Protein AF-A0A5K1GD27-F1 (afdb_monomer_lite)

Foldseek 3Di:
DDDDDPPPPPPPPDDDPPDPDDDDPKDKDFADDPPDDPVNVVVVVVVVHDWPDKDADPVRGMIITD

pLDDT: mean 80.43, std 17.31, range [35.38, 94.94]

Sequence (66 aa):
ILVENRTLTVALFAAVPPPQRSPTASLRIDKFLRPFTLKAVQELLAKTGTIRSFWMDHIKTHCYVT

Structure (mmCIF, N/CA/C/O backbone):
data_AF-A0A5K1GD27-F1
#
_entry.id   AF-A0A5K1GD27-F1
#
loop_
_atom_site.group_PDB
_atom_site.id
_atom_site.type_symbol
_atom_site.label_atom_id
_atom_site.label_alt_id
_atom_site.label_comp_id
_atom_site.label_asym_id
_atom_site.label_entity_id
_atom_site.label_seq_id
_atom_site.pdbx_PDB_ins_code
_atom_site.Cartn_x
_atom_site.Cartn_y
_atom_site.Cartn_z
_atom_site.occupancy
_atom_site.B_iso_or_equiv
_atom_site.auth_seq_id
_atom_site.auth_comp_id
_atom_site.auth_asym_id
_atom_site.auth_atom_id
_atom_site.pdbx_PDB_model_num
ATOM 1 N N . ILE A 1 1 ? -39.840 7.369 -36.401 1.00 36.41 1 ILE A N 1
ATOM 2 C CA . ILE A 1 1 ? -40.470 6.403 -35.473 1.00 36.41 1 ILE A CA 1
ATOM 3 C C . ILE A 1 1 ? -39.378 6.007 -34.488 1.00 36.41 1 ILE A C 1
ATOM 5 O O . ILE A 1 1 ? -38.297 5.661 -34.945 1.00 36.41 1 ILE A O 1
ATOM 9 N N . LEU A 1 2 ? -39.645 6.270 -33.204 1.00 35.38 2 LEU A N 1
ATOM 10 C CA . LEU A 1 2 ? -38.855 6.046 -31.976 1.00 35.38 2 LEU A CA 1
ATOM 11 C C . LEU A 1 2 ? -37.871 4.848 -32.021 1.00 35.38 2 LEU A C 1
ATOM 13 O O . LEU A 1 2 ? -38.175 3.873 -32.690 1.00 35.38 2 LEU A O 1
ATOM 17 N N . VAL A 1 3 ? -36.772 4.735 -31.265 1.00 42.03 3 VAL A N 1
ATOM 18 C CA . VAL A 1 3 ? -36.052 5.545 -30.262 1.00 42.03 3 VAL A CA 1
ATOM 19 C C . VAL A 1 3 ? -34.772 4.751 -29.933 1.00 42.03 3 VAL A C 1
ATOM 21 O O . VAL A 1 3 ? -34.810 3.528 -29.890 1.00 42.03 3 VAL A O 1
ATOM 24 N N . GLU A 1 4 ? -33.657 5.460 -29.757 1.00 57.53 4 GLU A N 1
ATOM 25 C CA . GLU A 1 4 ? -32.548 5.190 -28.824 1.00 57.53 4 GLU A CA 1
ATOM 26 C C . GLU A 1 4 ? -32.106 3.745 -2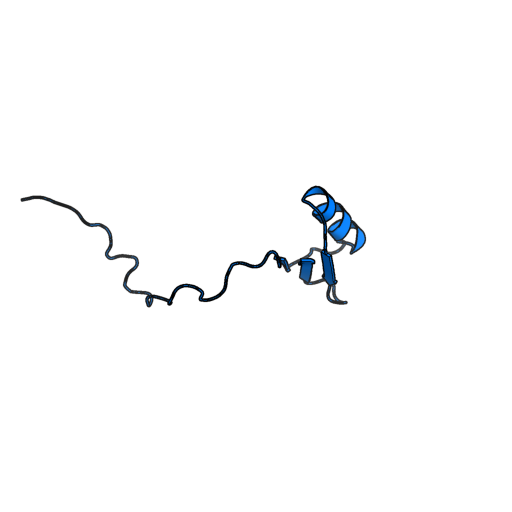8.513 1.00 57.53 4 GLU A C 1
ATOM 28 O O . GLU A 1 4 ? -32.791 3.012 -27.810 1.00 57.53 4 GLU A O 1
ATOM 33 N N . ASN A 1 5 ? -30.841 3.421 -28.822 1.00 49.34 5 ASN A N 1
ATOM 34 C CA . ASN A 1 5 ? -29.975 2.893 -27.762 1.00 49.34 5 ASN A CA 1
ATOM 35 C C . ASN A 1 5 ? -28.484 3.145 -28.044 1.00 49.34 5 ASN A C 1
ATOM 37 O O . ASN A 1 5 ? -27.841 2.471 -28.853 1.00 49.34 5 ASN A O 1
ATOM 41 N N . ARG A 1 6 ? -27.921 4.139 -27.352 1.00 54.31 6 ARG A N 1
ATOM 42 C CA . ARG A 1 6 ? -26.492 4.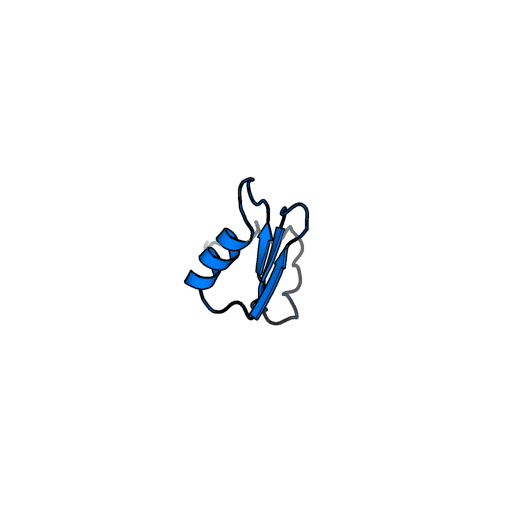487 -27.339 1.00 54.31 6 ARG A CA 1
ATOM 43 C C . ARG A 1 6 ? -25.671 3.449 -26.554 1.00 54.31 6 ARG A C 1
ATOM 45 O O . ARG A 1 6 ? -25.038 3.789 -25.562 1.00 54.31 6 ARG A O 1
ATOM 52 N N . THR A 1 7 ? -25.669 2.186 -26.974 1.00 49.22 7 THR A N 1
ATOM 53 C CA . THR A 1 7 ? -24.895 1.118 -26.297 1.00 49.22 7 THR A CA 1
ATOM 54 C C . THR A 1 7 ? -23.787 0.525 -27.174 1.00 49.22 7 THR A C 1
ATOM 56 O O . THR A 1 7 ? -23.034 -0.335 -26.730 1.00 49.22 7 THR A O 1
ATOM 59 N N . LEU A 1 8 ? -23.639 0.993 -28.419 1.00 48.59 8 LEU A N 1
ATOM 60 C CA . LEU A 1 8 ? -22.726 0.392 -29.402 1.00 48.59 8 LEU A CA 1
ATOM 61 C C . LEU A 1 8 ? -21.236 0.737 -29.199 1.00 48.59 8 LEU A C 1
ATOM 63 O O . LEU A 1 8 ? -20.390 0.169 -29.882 1.00 48.59 8 LEU A O 1
ATOM 67 N N . THR A 1 9 ? -20.876 1.614 -28.257 1.00 48.69 9 THR A N 1
ATOM 68 C CA . THR A 1 9 ? -19.477 2.028 -28.025 1.00 48.69 9 THR A CA 1
ATOM 69 C C . THR A 1 9 ? -18.688 1.159 -27.038 1.00 48.69 9 THR A C 1
ATOM 71 O O . THR A 1 9 ? -17.480 1.344 -26.934 1.00 48.69 9 THR A O 1
ATOM 74 N N . VAL A 1 10 ? -19.309 0.190 -26.348 1.00 51.50 10 VAL A N 1
ATOM 75 C CA . VAL A 1 10 ? -18.618 -0.676 -25.356 1.00 51.50 10 VAL A CA 1
ATOM 76 C C . VAL A 1 10 ? -18.639 -2.164 -25.754 1.00 51.50 10 VAL A C 1
ATOM 78 O O . VAL A 1 10 ? -18.312 -3.034 -24.960 1.00 51.50 10 VAL A O 1
ATOM 81 N N . ALA A 1 11 ? -19.007 -2.491 -26.998 1.00 51.59 11 ALA A N 1
ATOM 82 C CA . ALA A 1 11 ? -19.104 -3.882 -27.468 1.00 51.59 11 ALA A CA 1
ATOM 83 C C . ALA A 1 11 ? -17.945 -4.336 -28.381 1.00 51.59 11 ALA A C 1
ATOM 85 O O . ALA A 1 11 ? -17.883 -5.509 -28.737 1.00 51.59 11 ALA A O 1
ATOM 86 N N . LEU A 1 12 ? -17.014 -3.446 -28.756 1.00 53.44 12 LEU A N 1
ATOM 87 C CA . LEU A 1 12 ? -15.886 -3.787 -29.644 1.00 53.44 12 LEU A CA 1
ATOM 88 C C . LEU A 1 12 ? -14.578 -4.120 -28.899 1.00 53.44 12 LEU A C 1
ATOM 90 O O . LEU A 1 12 ? -13.577 -4.459 -29.522 1.00 53.44 12 LEU A O 1
ATOM 94 N N . PHE A 1 13 ? -14.580 -4.070 -27.567 1.00 56.47 13 PHE A N 1
ATOM 95 C CA . PHE A 1 13 ? -13.475 -4.542 -26.735 1.00 56.47 13 PHE A CA 1
ATOM 96 C C . PHE A 1 13 ? -13.997 -5.732 -25.929 1.00 56.47 13 PHE A C 1
ATOM 98 O O . PHE A 1 13 ? -14.760 -5.545 -24.991 1.00 56.47 13 PHE A O 1
ATOM 105 N N . ALA A 1 14 ? -13.667 -6.938 -26.398 1.00 52.56 14 ALA A N 1
ATOM 106 C CA . ALA A 1 14 ? -14.011 -8.261 -25.871 1.00 52.56 14 ALA A CA 1
ATOM 107 C C . ALA A 1 14 ? -14.638 -8.297 -24.460 1.00 52.56 14 ALA A C 1
ATOM 109 O O . ALA A 1 14 ? -14.035 -7.840 -23.492 1.00 52.56 14 ALA A O 1
ATOM 110 N N . ALA A 1 15 ? -15.814 -8.922 -24.337 1.00 67.56 15 ALA A N 1
ATOM 111 C CA . ALA A 1 15 ? -16.461 -9.197 -23.057 1.00 67.56 15 ALA A CA 1
ATOM 112 C C . ALA A 1 15 ? -15.555 -10.079 -22.177 1.00 67.56 15 ALA A C 1
ATOM 114 O O . ALA A 1 15 ? -15.538 -11.303 -22.296 1.00 67.56 15 ALA A O 1
ATOM 115 N N . VAL A 1 16 ? -14.760 -9.444 -21.315 1.00 69.75 16 VAL A N 1
ATOM 116 C CA . VAL A 1 16 ? -13.930 -10.131 -20.327 1.00 69.75 16 VAL A CA 1
ATOM 117 C C . VAL A 1 16 ? -14.873 -10.801 -19.324 1.00 69.75 16 VAL A C 1
ATOM 119 O O . VAL A 1 16 ? -15.735 -10.115 -18.766 1.00 69.75 16 VAL A O 1
ATOM 122 N N . PRO A 1 17 ? -14.758 -12.122 -19.088 1.00 80.19 17 PRO A N 1
ATOM 123 C CA . PRO A 1 17 ? -15.587 -12.789 -18.098 1.00 80.19 17 PRO A CA 1
ATOM 124 C C . PRO A 1 17 ? -15.352 -12.160 -16.716 1.00 80.19 17 PRO A C 1
ATOM 126 O O . PRO A 1 17 ? -14.213 -11.807 -16.389 1.00 80.19 17 PRO A O 1
ATOM 129 N N . PRO A 1 18 ? -16.404 -12.007 -15.896 1.00 80.19 18 PRO A N 1
ATOM 130 C CA . PRO A 1 18 ? -16.272 -11.401 -14.580 1.00 80.19 18 PRO A CA 1
ATOM 131 C C . PRO A 1 18 ? -15.290 -12.198 -13.704 1.00 80.19 18 PRO A C 1
ATOM 133 O O . PRO A 1 18 ? -15.151 -13.417 -13.868 1.00 80.19 18 PRO A O 1
ATOM 136 N N . PRO A 1 19 ? -14.596 -11.534 -12.763 1.00 80.44 19 PRO A N 1
ATOM 137 C CA . PRO A 1 19 ? -13.654 -12.203 -11.877 1.00 80.44 19 PRO A CA 1
ATOM 138 C C . PRO A 1 19 ? -14.356 -13.304 -11.072 1.00 80.44 19 PRO A C 1
ATOM 140 O O . PRO A 1 19 ? -15.350 -13.066 -10.396 1.00 80.44 19 PRO A O 1
ATOM 143 N N . GLN A 1 20 ? -13.813 -14.522 -11.137 1.00 85.94 20 GLN A N 1
ATOM 144 C CA . GLN A 1 20 ? -14.386 -15.711 -10.487 1.00 85.94 20 GLN A CA 1
ATOM 145 C C . GLN A 1 20 ? -14.133 -15.764 -8.972 1.00 85.94 20 GLN A C 1
ATOM 147 O O . GLN A 1 20 ? -14.701 -16.602 -8.277 1.00 85.94 20 GLN A O 1
ATOM 152 N N . ARG A 1 21 ? -13.240 -14.913 -8.453 1.00 83.00 21 ARG A N 1
ATOM 153 C CA . ARG A 1 21 ? -12.844 -14.900 -7.040 1.00 83.00 21 ARG A CA 1
ATOM 154 C C . ARG A 1 21 ? -13.504 -13.735 -6.321 1.00 83.00 21 ARG A C 1
ATOM 156 O O . ARG A 1 21 ? -13.595 -12.640 -6.872 1.00 83.00 21 ARG A O 1
ATOM 163 N N . SER A 1 22 ? -13.906 -13.972 -5.074 1.00 85.69 22 SER A N 1
ATOM 164 C CA . SER A 1 22 ? -14.365 -12.909 -4.184 1.00 85.69 22 SER A CA 1
ATOM 165 C C . SER A 1 22 ? -13.273 -11.846 -4.019 1.00 85.69 22 SER A C 1
ATOM 167 O O . SER A 1 22 ? -12.094 -12.208 -3.939 1.00 85.69 22 SER A O 1
ATOM 169 N N . PRO A 1 23 ? -13.632 -10.557 -3.936 1.00 81.31 23 PRO A N 1
ATOM 170 C CA . PRO A 1 23 ? -12.665 -9.509 -3.652 1.00 81.31 23 PRO A CA 1
ATOM 171 C C . PRO A 1 23 ? -11.998 -9.768 -2.297 1.00 81.31 23 PRO A C 1
ATOM 173 O O . PRO A 1 23 ? -12.667 -10.004 -1.291 1.00 81.31 23 PRO A O 1
ATOM 176 N N . THR A 1 24 ? -10.669 -9.737 -2.283 1.00 88.19 24 THR A N 1
ATOM 177 C CA . THR A 1 24 ? -9.873 -9.871 -1.060 1.00 88.19 24 THR A CA 1
ATOM 178 C C . THR A 1 24 ? -9.571 -8.484 -0.501 1.00 88.19 24 THR A C 1
ATOM 180 O O . THR A 1 24 ? -9.406 -7.533 -1.260 1.00 88.19 24 THR A O 1
ATOM 183 N N . ALA A 1 25 ? -9.406 -8.370 0.818 1.00 88.38 25 ALA A N 1
ATOM 184 C CA . ALA A 1 25 ? -8.917 -7.152 1.476 1.00 88.38 25 ALA A CA 1
ATOM 185 C C . ALA A 1 25 ? -7.415 -6.874 1.230 1.00 88.38 25 ALA A C 1
ATOM 187 O O . ALA A 1 25 ? -6.822 -6.021 1.883 1.00 88.38 25 ALA A O 1
ATOM 188 N N . SER A 1 26 ? -6.789 -7.601 0.301 1.00 91.50 26 SER A N 1
ATOM 189 C CA . SER A 1 26 ? -5.388 -7.417 -0.048 1.00 91.50 26 SER A CA 1
ATOM 190 C C . SER A 1 26 ? -5.234 -6.218 -0.978 1.00 91.50 26 SER A C 1
ATOM 192 O O . SER A 1 26 ? -5.722 -6.227 -2.109 1.00 91.50 26 SER A O 1
ATOM 194 N N . LEU A 1 27 ? -4.527 -5.198 -0.509 1.00 92.12 27 LEU A N 1
ATOM 195 C CA . LEU A 1 27 ? -4.246 -3.973 -1.240 1.00 92.12 27 LEU A CA 1
ATOM 196 C C . LEU A 1 27 ? -2.774 -3.935 -1.654 1.00 92.12 27 LEU A C 1
ATOM 198 O O . LEU A 1 27 ? -1.873 -4.164 -0.846 1.00 92.12 27 LEU A O 1
ATOM 202 N N . ARG A 1 28 ? -2.535 -3.599 -2.923 1.00 93.06 28 ARG A N 1
ATOM 203 C CA . ARG A 1 28 ? -1.211 -3.258 -3.445 1.00 93.06 28 ARG A CA 1
ATOM 204 C C . ARG A 1 28 ? -1.118 -1.743 -3.581 1.00 93.06 28 ARG A C 1
ATOM 206 O O . ARG A 1 28 ? -1.994 -1.126 -4.182 1.00 93.06 28 ARG A O 1
ATOM 213 N N . ILE A 1 29 ? -0.064 -1.158 -3.028 1.00 92.62 29 ILE A N 1
ATOM 214 C CA . ILE A 1 29 ? 0.217 0.276 -3.127 1.00 92.62 29 ILE A CA 1
ATOM 215 C C . ILE A 1 29 ? 1.547 0.424 -3.853 1.00 92.62 29 ILE A C 1
ATOM 217 O O . ILE A 1 29 ? 2.555 -0.128 -3.417 1.00 92.62 29 ILE A O 1
ATOM 221 N N . ASP A 1 30 ? 1.548 1.153 -4.964 1.00 93.19 30 ASP A N 1
ATOM 222 C CA . ASP A 1 30 ? 2.702 1.321 -5.847 1.00 93.19 30 ASP A CA 1
ATOM 223 C C . ASP A 1 30 ? 3.191 2.772 -5.884 1.00 93.19 30 ASP A C 1
ATOM 225 O O . ASP A 1 30 ? 2.485 3.702 -5.495 1.00 93.19 30 ASP A O 1
ATOM 229 N N . LYS A 1 31 ? 4.390 2.961 -6.450 1.00 91.06 31 LYS A N 1
ATOM 230 C CA . LYS A 1 31 ? 4.982 4.269 -6.769 1.00 91.06 31 LYS A CA 1
ATOM 231 C C . LYS A 1 31 ? 5.195 5.156 -5.543 1.00 91.06 31 LYS A C 1
ATOM 233 O O . LYS A 1 31 ? 4.993 6.368 -5.605 1.00 91.06 31 LYS A O 1
ATOM 238 N N . PHE A 1 32 ? 5.659 4.572 -4.440 1.00 89.88 32 PHE A N 1
ATOM 239 C CA . PHE A 1 32 ? 6.106 5.373 -3.306 1.00 89.88 32 PHE A CA 1
ATOM 240 C C . PHE A 1 32 ? 7.204 6.346 -3.740 1.00 89.88 32 PHE A C 1
ATOM 242 O O . PHE A 1 32 ? 8.256 5.956 -4.254 1.00 89.88 32 PHE A O 1
ATOM 249 N N . LEU A 1 33 ? 6.952 7.633 -3.521 1.00 88.88 33 LEU A N 1
ATOM 250 C CA . LEU A 1 33 ? 7.942 8.670 -3.751 1.00 88.88 33 LEU A CA 1
ATOM 251 C C . LEU A 1 33 ? 8.925 8.674 -2.592 1.00 88.88 33 LEU A C 1
ATOM 253 O O . LEU A 1 33 ? 8.555 8.903 -1.445 1.00 88.88 33 LEU A O 1
ATOM 257 N N . ARG A 1 34 ? 10.207 8.456 -2.873 1.00 81.25 34 ARG A N 1
ATOM 258 C CA . ARG A 1 34 ? 11.241 8.682 -1.858 1.00 81.25 34 ARG A CA 1
ATOM 259 C C . ARG A 1 34 ? 11.206 10.165 -1.456 1.00 81.25 34 ARG A C 1
ATOM 261 O O . ARG A 1 34 ? 11.109 11.000 -2.354 1.00 81.25 34 ARG A O 1
ATOM 268 N N . PRO A 1 35 ? 11.267 10.505 -0.155 1.00 83.75 35 PRO A N 1
ATOM 269 C CA . PRO A 1 35 ? 11.732 9.704 0.986 1.00 83.75 35 PRO A CA 1
ATOM 270 C C . PRO A 1 35 ? 10.623 9.010 1.816 1.00 83.75 35 PRO A C 1
ATOM 272 O O . PRO A 1 35 ? 10.665 9.048 3.045 1.00 83.75 35 PRO A O 1
ATOM 275 N N . PHE A 1 36 ? 9.630 8.356 1.199 1.00 81.94 36 PHE A N 1
ATOM 276 C CA . PHE A 1 36 ? 8.623 7.607 1.963 1.00 81.94 36 PHE A CA 1
ATOM 277 C C . PHE A 1 36 ? 9.241 6.454 2.772 1.00 81.94 36 PHE A C 1
ATOM 279 O O . PHE A 1 36 ? 9.955 5.603 2.233 1.00 81.94 36 PHE A O 1
ATOM 286 N N . THR A 1 37 ? 8.965 6.425 4.077 1.00 88.31 37 THR A N 1
ATOM 287 C CA . THR A 1 37 ? 9.504 5.420 5.004 1.00 88.31 37 THR A CA 1
ATOM 288 C C . THR A 1 37 ? 8.486 4.319 5.279 1.00 88.31 37 THR A C 1
ATOM 290 O O . THR A 1 37 ? 7.280 4.541 5.215 1.00 88.31 37 THR A O 1
ATOM 293 N N . LEU A 1 38 ? 8.971 3.130 5.647 1.00 89.56 38 LEU A N 1
ATOM 294 C CA . LEU A 1 38 ? 8.124 1.989 6.012 1.00 89.56 38 LEU A CA 1
ATOM 295 C C . LEU A 1 38 ? 7.161 2.342 7.157 1.00 89.56 38 LEU A C 1
ATOM 297 O O . LEU A 1 38 ? 5.970 2.047 7.082 1.00 89.56 38 LEU A O 1
ATOM 301 N N . LYS A 1 39 ? 7.666 3.044 8.179 1.00 90.56 39 LYS A N 1
ATOM 302 C CA . LYS A 1 39 ? 6.875 3.481 9.334 1.00 90.56 39 LYS A CA 1
ATOM 303 C C . LYS A 1 39 ? 5.744 4.429 8.926 1.00 90.56 39 LYS A C 1
ATOM 305 O O . LYS A 1 39 ? 4.618 4.247 9.373 1.00 90.56 39 LYS A O 1
ATOM 310 N N . ALA A 1 40 ? 6.015 5.376 8.024 1.00 91.75 40 ALA A N 1
ATOM 311 C CA . ALA A 1 40 ? 4.995 6.300 7.534 1.00 91.75 40 ALA A CA 1
ATOM 312 C C . ALA A 1 40 ? 3.856 5.575 6.793 1.00 91.75 40 ALA A C 1
ATOM 314 O O . ALA A 1 40 ? 2.695 5.941 6.961 1.00 91.75 40 ALA A O 1
ATOM 315 N N . VAL A 1 41 ? 4.161 4.521 6.018 1.00 91.19 41 VAL A N 1
ATOM 316 C CA . VAL A 1 41 ? 3.125 3.687 5.373 1.00 91.19 41 VAL A CA 1
ATOM 317 C C . VAL A 1 41 ? 2.260 3.003 6.427 1.00 91.19 41 VAL A C 1
ATOM 319 O O . VAL A 1 41 ? 1.036 3.050 6.341 1.00 91.19 41 VAL A O 1
ATOM 322 N N . GLN A 1 42 ? 2.884 2.378 7.426 1.00 91.75 42 GLN A N 1
ATOM 323 C CA . GLN A 1 42 ? 2.164 1.663 8.478 1.00 91.75 42 GLN A CA 1
ATOM 324 C C . GLN A 1 42 ? 1.263 2.600 9.286 1.00 91.75 42 GLN A C 1
ATOM 326 O O . GLN A 1 42 ? 0.100 2.278 9.503 1.00 91.75 42 GLN A O 1
ATOM 331 N N . GLU A 1 43 ? 1.760 3.775 9.675 1.00 93.75 43 GLU A N 1
ATOM 332 C CA . GLU A 1 43 ? 0.973 4.781 10.395 1.00 93.75 43 GLU A CA 1
ATOM 333 C C . GLU A 1 43 ? -0.185 5.324 9.552 1.00 93.75 43 GLU A C 1
ATOM 335 O O . GLU A 1 43 ? -1.283 5.530 10.069 1.00 93.75 43 GLU A O 1
ATOM 340 N N . LEU A 1 44 ? 0.031 5.540 8.251 1.00 93.19 44 LEU A N 1
ATOM 341 C CA . LEU A 1 44 ? -1.024 5.981 7.341 1.00 93.19 44 LEU A CA 1
ATOM 342 C C . LEU A 1 44 ? -2.127 4.925 7.212 1.00 93.19 44 LEU A C 1
ATOM 344 O O . LEU A 1 44 ? -3.310 5.252 7.296 1.00 93.19 44 LEU A O 1
ATOM 348 N N . LEU A 1 45 ? -1.748 3.660 7.041 1.00 92.88 45 LEU A N 1
ATOM 349 C CA . LEU A 1 45 ? -2.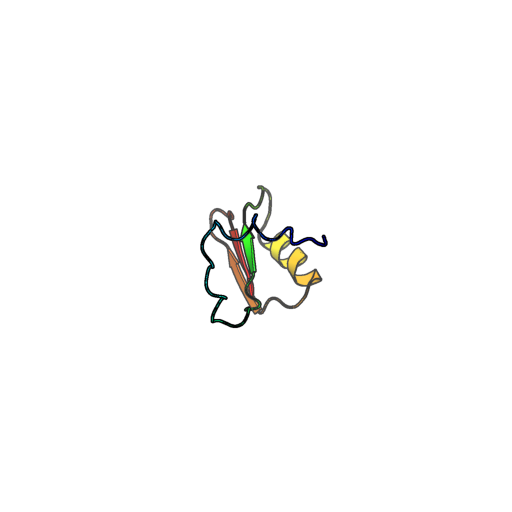696 2.558 6.895 1.00 92.88 45 LEU A CA 1
ATOM 350 C C . LEU A 1 45 ? -3.418 2.227 8.204 1.00 92.88 45 LEU A C 1
ATOM 352 O O . LEU A 1 45 ? -4.614 1.940 8.176 1.00 92.88 45 LEU A O 1
ATOM 356 N N . ALA A 1 46 ? -2.747 2.366 9.349 1.00 91.75 46 ALA A N 1
ATOM 357 C CA . ALA A 1 46 ? -3.347 2.175 10.669 1.00 91.75 46 ALA A CA 1
ATOM 358 C C . ALA A 1 46 ? -4.509 3.147 10.951 1.00 91.75 46 ALA A C 1
ATOM 360 O O . ALA A 1 46 ? -5.394 2.831 11.741 1.00 91.75 46 ALA A O 1
ATOM 361 N N . LYS A 1 47 ? -4.555 4.309 10.280 1.00 94.94 47 LYS A N 1
ATOM 362 C CA . LYS A 1 47 ? -5.700 5.237 10.358 1.00 94.94 47 LYS A CA 1
ATOM 363 C C . LYS A 1 47 ? -6.953 4.710 9.659 1.00 94.94 47 LYS A C 1
ATOM 365 O O . LYS A 1 47 ? -8.049 5.154 9.977 1.00 94.94 47 LYS A O 1
ATOM 370 N N . THR A 1 48 ? -6.791 3.804 8.695 1.00 92.38 48 THR A N 1
ATOM 371 C CA . THR A 1 48 ? -7.901 3.235 7.914 1.00 92.38 48 THR A CA 1
ATOM 372 C C . THR A 1 48 ? -8.438 1.952 8.553 1.00 92.38 48 THR A C 1
ATOM 374 O O . THR A 1 48 ? -9.608 1.623 8.382 1.00 92.38 48 THR A O 1
ATOM 377 N N . GLY A 1 49 ? -7.609 1.230 9.312 1.00 90.56 49 GLY A N 1
ATOM 378 C CA . GLY A 1 49 ? -8.024 0.017 10.007 1.00 90.56 49 GLY A CA 1
ATOM 379 C C . GLY A 1 49 ? -6.852 -0.826 10.500 1.00 90.56 49 GLY A C 1
ATOM 380 O O . GLY A 1 49 ? -5.725 -0.353 10.642 1.00 90.56 49 GLY A O 1
ATOM 381 N N . THR A 1 50 ? -7.126 -2.101 10.772 1.00 92.12 50 THR A N 1
ATOM 382 C CA . THR A 1 50 ? -6.126 -3.057 11.259 1.00 92.12 50 THR A CA 1
ATOM 383 C C . THR A 1 50 ? -5.381 -3.710 10.101 1.00 92.12 50 THR A C 1
ATOM 385 O O . THR A 1 50 ? -5.993 -4.341 9.246 1.00 92.12 50 THR A O 1
ATOM 388 N N . ILE A 1 51 ? -4.053 -3.615 10.122 1.00 93.00 51 ILE A N 1
ATOM 389 C CA . ILE A 1 51 ? -3.170 -4.316 9.188 1.00 93.00 51 ILE A CA 1
ATOM 390 C C . ILE A 1 51 ? -2.916 -5.722 9.744 1.00 93.00 51 ILE A C 1
ATOM 392 O O . ILE A 1 51 ? -2.370 -5.859 10.838 1.00 93.00 51 ILE A O 1
ATOM 396 N N . ARG A 1 52 ? -3.303 -6.768 9.011 1.00 92.81 52 ARG A N 1
ATOM 397 C CA . ARG A 1 52 ? -3.040 -8.174 9.363 1.00 92.81 52 ARG A CA 1
ATOM 398 C C . ARG A 1 52 ? -1.674 -8.629 8.878 1.00 92.81 52 ARG A C 1
ATOM 400 O O . ARG A 1 52 ? -0.989 -9.373 9.571 1.00 92.81 52 ARG A O 1
ATOM 407 N N . SER A 1 53 ? -1.283 -8.201 7.682 1.00 92.00 53 SER A N 1
ATOM 408 C CA . SER A 1 53 ? 0.021 -8.528 7.108 1.00 92.00 53 SER A CA 1
ATOM 409 C C . SER A 1 53 ? 0.558 -7.358 6.300 1.00 92.00 53 SER A C 1
ATOM 411 O O . SER A 1 53 ? -0.196 -6.668 5.617 1.00 92.00 53 SER A O 1
ATOM 413 N N . PHE A 1 54 ? 1.864 -7.130 6.396 1.00 93.19 54 PHE A N 1
ATOM 414 C CA . PHE A 1 54 ? 2.550 -6.056 5.694 1.00 93.19 54 PHE A CA 1
ATOM 415 C C . PHE A 1 54 ? 3.809 -6.604 5.039 1.00 93.19 54 PHE A C 1
ATOM 417 O O . PHE A 1 54 ? 4.664 -7.181 5.711 1.00 93.19 54 PHE A O 1
ATOM 424 N N . TRP A 1 55 ? 3.941 -6.375 3.739 1.00 93.25 55 TRP A N 1
ATOM 425 C CA . TRP A 1 55 ? 5.150 -6.668 2.988 1.00 93.25 55 TRP A CA 1
ATOM 426 C C . TRP A 1 55 ? 5.526 -5.462 2.138 1.00 93.25 55 TRP A C 1
ATOM 428 O O . TRP A 1 55 ? 4.670 -4.847 1.506 1.00 93.25 55 TRP A O 1
ATOM 438 N N . MET A 1 56 ? 6.810 -5.126 2.094 1.00 91.88 56 MET A N 1
ATOM 439 C 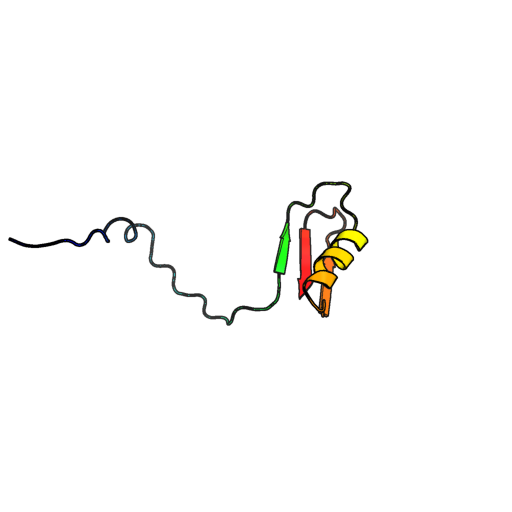CA . MET A 1 56 ? 7.334 -4.064 1.243 1.00 91.88 56 MET A CA 1
ATOM 440 C C . MET A 1 56 ? 8.653 -4.521 0.635 1.00 91.88 56 MET A C 1
ATOM 442 O O . MET A 1 56 ? 9.491 -5.094 1.331 1.00 91.88 56 MET A O 1
ATOM 446 N N . ASP A 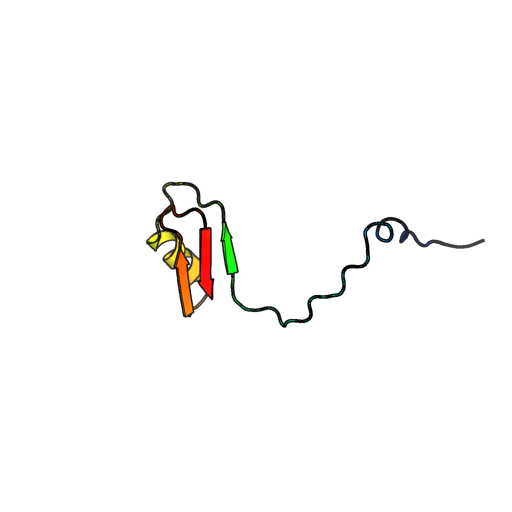1 57 ? 8.839 -4.242 -0.651 1.00 88.69 57 ASP A N 1
ATOM 447 C CA . ASP A 1 57 ? 10.095 -4.529 -1.335 1.00 88.69 57 ASP A CA 1
ATOM 448 C C . ASP A 1 57 ? 11.256 -3.688 -0.761 1.00 88.69 57 ASP A C 1
ATOM 450 O O . ASP A 1 57 ? 11.062 -2.574 -0.265 1.00 88.69 57 ASP A O 1
ATOM 454 N N . HIS A 1 58 ? 12.489 -4.187 -0.865 1.00 87.31 58 HIS A N 1
ATOM 455 C CA . HIS A 1 58 ? 13.679 -3.520 -0.321 1.00 87.31 58 HIS A CA 1
ATOM 456 C C . HIS A 1 58 ? 13.952 -2.150 -0.969 1.00 87.31 58 HIS A C 1
ATOM 458 O O . HIS A 1 58 ? 14.399 -1.215 -0.288 1.00 87.31 58 HIS A O 1
ATOM 464 N N . ILE A 1 59 ? 13.627 -2.001 -2.259 1.00 89.00 59 ILE A N 1
ATOM 465 C CA . ILE A 1 59 ? 13.743 -0.746 -3.020 1.00 89.00 59 ILE A CA 1
ATOM 466 C C . ILE A 1 59 ? 12.578 0.204 -2.678 1.00 89.00 59 ILE A C 1
ATOM 468 O O . ILE A 1 59 ? 12.619 1.388 -3.016 1.00 89.00 59 ILE A O 1
ATOM 472 N N . LYS A 1 60 ? 11.573 -0.280 -1.929 1.00 87.44 60 LYS A N 1
ATOM 473 C CA . LYS A 1 60 ? 10.395 0.461 -1.451 1.00 87.44 60 LYS A CA 1
ATOM 474 C C . LYS A 1 60 ? 9.552 1.024 -2.590 1.00 87.44 60 LYS A C 1
ATOM 476 O O . LYS A 1 60 ? 8.971 2.091 -2.463 1.00 87.44 60 LYS A O 1
ATOM 481 N N . THR A 1 61 ? 9.489 0.315 -3.712 1.00 90.06 61 THR A N 1
ATOM 482 C CA . THR A 1 61 ? 8.701 0.727 -4.886 1.00 90.06 61 THR A CA 1
ATOM 483 C C . THR A 1 61 ? 7.213 0.446 -4.715 1.00 90.06 61 THR A C 1
ATOM 485 O O . THR A 1 61 ? 6.381 1.184 -5.244 1.00 90.06 61 THR A O 1
ATOM 488 N N . HIS A 1 62 ? 6.884 -0.606 -3.967 1.00 92.81 62 HIS A N 1
ATOM 489 C CA . HIS A 1 62 ? 5.524 -1.053 -3.722 1.00 92.81 62 HIS A CA 1
ATOM 490 C C . HIS A 1 62 ? 5.422 -1.822 -2.400 1.00 92.81 62 HIS A C 1
ATOM 492 O O . HIS A 1 62 ? 6.422 -2.336 -1.885 1.00 92.81 62 HIS A O 1
ATOM 498 N N . CYS A 1 63 ? 4.209 -1.902 -1.860 1.00 93.75 63 CYS A N 1
ATOM 499 C CA . CYS A 1 63 ? 3.876 -2.737 -0.714 1.00 93.75 63 CYS A CA 1
ATOM 500 C C . CYS A 1 63 ? 2.584 -3.522 -0.960 1.00 93.75 63 CYS A C 1
ATOM 502 O O . CYS A 1 63 ? 1.717 -3.103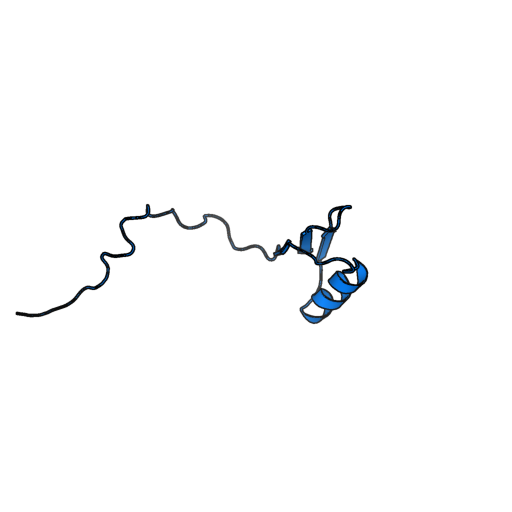 -1.732 1.00 93.75 63 CYS A O 1
ATOM 504 N N . TYR A 1 64 ? 2.478 -4.660 -0.282 1.00 94.69 64 TYR A N 1
ATOM 505 C CA . TYR A 1 64 ? 1.262 -5.450 -0.175 1.00 94.69 64 TYR A CA 1
ATOM 506 C C . TYR A 1 64 ? 0.810 -5.448 1.274 1.00 94.69 64 TYR A C 1
ATOM 508 O O . TYR A 1 64 ? 1.609 -5.688 2.184 1.00 94.69 64 TYR A O 1
ATOM 516 N N . VAL A 1 65 ? -0.474 -5.193 1.476 1.00 94.25 65 VAL A N 1
ATOM 517 C CA . VAL A 1 65 ? -1.099 -5.210 2.794 1.00 94.25 65 VAL A CA 1
ATOM 518 C C . VAL A 1 65 ? -2.393 -5.994 2.746 1.00 94.25 65 VAL A C 1
ATOM 520 O O . VAL A 1 65 ? -3.060 -6.021 1.718 1.00 94.25 65 VAL A O 1
ATOM 523 N N . THR A 1 66 ? -2.721 -6.672 3.838 1.00 92.50 66 THR A N 1
ATOM 524 C CA . THR A 1 66 ? -4.014 -7.343 4.062 1.00 92.50 66 THR A CA 1
ATOM 525 C C . THR A 1 66 ? -4.466 -7.056 5.479 1.00 92.50 66 THR A C 1
ATOM 527 O O . THR A 1 66 ? -3.561 -6.855 6.323 1.00 92.50 66 THR A O 1
#

Secondary structure (DSSP, 8-state):
-------TTSSSS--PPPPSSPPPS-EEEE-PPTT--HHHHHHHHHTTS--S-EEE-TT-SEEEE-

Organism: NCBI:txid210225

Radius of gyration: 20.14 Å; chains: 1; bounding box: 54×25×47 Å